Protein AF-A0ABD3WFY5-F1 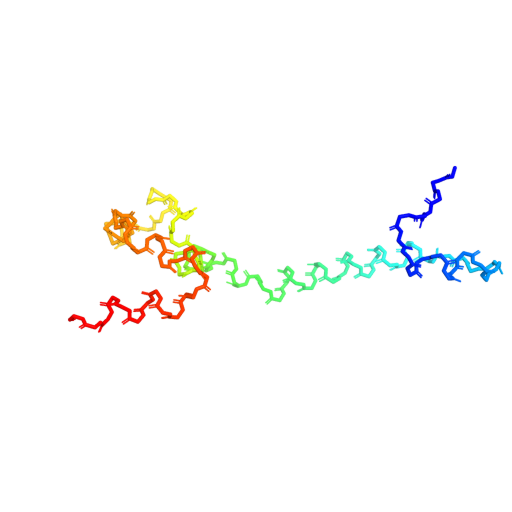(afdb_monomer_lite)

pLDDT: mean 78.27, std 13.47, range [44.12, 97.56]

Organism: Sinanodonta woodiana (NCBI:txid1069815)

Secondary structure (DSSP, 8-state):
----TT-HHHHHHHHSTT----HHHHHHHHHHHHHHHHHHTTTGGGGHHHHHHHH-GGGS-GGGS-HHHHHHHHHHHH-HHHHHHHHTT-HHHHHHHHTT-

Sequence (101 aa):
EHKPDHFPKCKDVTRVGNISFQFDRYKELVASLMQEFNIRFKDFRSHDIAFRLFGSPYLVNADDVPAHFQMELVDLQSGSFMKQTFLEGDVIRFYSVEFSH

Radius of gyration: 22.55 Å; chains: 1; bounding box: 37×31×64 Å

Structure (mmCIF, N/CA/C/O backbone):
data_AF-A0ABD3WFY5-F1
#
_entry.id   AF-A0ABD3WFY5-F1
#
loop_
_atom_site.group_PDB
_atom_site.id
_atom_site.type_symbol
_atom_site.label_atom_id
_atom_site.label_alt_id
_atom_site.label_comp_id
_atom_site.label_asym_id
_atom_site.label_entity_id
_atom_site.label_seq_id
_atom_site.pdbx_PDB_ins_code
_atom_site.Cartn_x
_atom_site.Cartn_y
_atom_site.Cartn_z
_atom_site.occupancy
_atom_site.B_iso_or_equiv
_atom_site.auth_seq_id
_atom_site.auth_comp_id
_atom_site.auth_asym_id
_atom_site.auth_atom_id
_atom_site.pdbx_PDB_model_num
ATOM 1 N N . GLU A 1 1 ? 1.384 11.831 -37.184 1.00 45.00 1 GLU A N 1
ATOM 2 C CA . GLU A 1 1 ? 2.500 11.610 -36.240 1.00 45.00 1 GLU A CA 1
ATOM 3 C C . GLU A 1 1 ? 2.322 12.530 -35.039 1.00 45.00 1 GLU A C 1
ATOM 5 O O . GLU A 1 1 ? 2.159 13.727 -35.238 1.00 45.00 1 GLU A O 1
ATOM 10 N N . HIS A 1 2 ? 2.261 11.994 -33.817 1.00 53.44 2 HIS A N 1
ATOM 11 C CA . HIS A 1 2 ? 2.218 12.812 -32.599 1.00 53.44 2 HIS A CA 1
ATOM 12 C C . HIS A 1 2 ? 3.650 13.204 -32.229 1.00 53.44 2 HIS A C 1
ATOM 14 O O . HIS A 1 2 ? 4.471 12.344 -31.909 1.00 53.44 2 HIS A O 1
ATOM 20 N N . LYS A 1 3 ? 3.964 14.497 -32.319 1.00 54.50 3 LYS A N 1
ATOM 21 C CA . LYS A 1 3 ? 5.266 15.032 -31.914 1.00 54.50 3 LYS A CA 1
ATOM 22 C C . LYS A 1 3 ? 5.361 14.947 -30.379 1.00 54.50 3 LYS A C 1
ATOM 24 O O . LYS A 1 3 ? 4.424 15.359 -29.710 1.00 54.50 3 LYS A O 1
ATOM 29 N N . PRO A 1 4 ? 6.445 14.418 -29.791 1.00 59.09 4 PRO A N 1
ATOM 30 C CA . PRO A 1 4 ? 6.610 14.327 -28.337 1.00 59.09 4 PRO A CA 1
ATOM 31 C C . PRO A 1 4 ? 7.135 15.652 -27.747 1.00 59.09 4 PRO A C 1
ATOM 33 O O . PRO A 1 4 ? 8.078 15.681 -26.957 1.00 59.09 4 PRO A O 1
ATOM 36 N N . ASP A 1 5 ? 6.560 16.781 -28.155 1.00 60.47 5 ASP A N 1
ATOM 37 C CA . ASP A 1 5 ? 6.969 18.136 -27.764 1.00 60.47 5 ASP A CA 1
ATOM 38 C C . ASP A 1 5 ? 6.634 18.497 -26.305 1.00 60.47 5 ASP A C 1
ATOM 40 O O . ASP A 1 5 ? 7.196 19.457 -25.762 1.00 60.47 5 ASP A O 1
ATOM 44 N N . HIS A 1 6 ? 5.821 17.674 -25.644 1.00 67.25 6 HIS A N 1
ATOM 45 C CA . HIS A 1 6 ? 5.493 17.776 -24.221 1.00 67.25 6 HIS A CA 1
ATOM 46 C C . HIS A 1 6 ? 6.588 17.263 -23.270 1.00 67.25 6 HIS A C 1
ATOM 48 O O . HIS A 1 6 ? 6.568 17.614 -22.094 1.00 67.25 6 HIS A O 1
ATOM 54 N N . PHE A 1 7 ? 7.565 16.480 -23.747 1.00 66.31 7 PHE A N 1
ATOM 55 C CA . PHE A 1 7 ? 8.620 15.910 -22.900 1.00 66.31 7 PHE A CA 1
ATOM 56 C C . PHE A 1 7 ? 9.980 16.553 -23.221 1.00 66.31 7 PHE A C 1
ATOM 58 O O . PHE A 1 7 ? 10.600 16.199 -24.226 1.00 66.31 7 PHE A O 1
ATOM 65 N N . PRO A 1 8 ? 10.494 17.486 -22.389 1.00 69.69 8 PRO A N 1
ATOM 66 C CA . PRO A 1 8 ? 11.707 18.255 -22.691 1.00 69.69 8 PRO A CA 1
ATOM 67 C C . PRO A 1 8 ? 12.930 17.383 -22.998 1.00 69.69 8 PRO A C 1
ATOM 69 O O . PRO A 1 8 ? 13.656 17.665 -23.943 1.00 69.69 8 PRO A O 1
ATOM 72 N N . LYS A 1 9 ? 13.100 16.276 -22.263 1.00 65.25 9 LYS A N 1
ATOM 73 C CA . LYS A 1 9 ? 14.176 15.289 -22.465 1.00 65.25 9 LYS A CA 1
ATOM 74 C C . LYS A 1 9 ? 14.049 14.501 -23.778 1.00 65.25 9 LYS A C 1
ATOM 76 O O . LYS A 1 9 ? 15.044 13.991 -24.277 1.00 65.25 9 LYS A O 1
ATOM 81 N N . CYS A 1 10 ? 12.850 14.402 -24.356 1.00 61.12 10 CYS A N 1
ATOM 82 C CA . CYS A 1 10 ? 12.623 13.714 -25.630 1.00 61.12 10 CYS A CA 1
ATOM 83 C C . CYS A 1 10 ? 12.966 14.591 -26.844 1.00 61.12 10 CYS A C 1
ATOM 85 O O . CYS A 1 10 ? 13.248 14.048 -27.913 1.00 61.12 10 CYS A O 1
ATOM 87 N N . LYS A 1 11 ? 13.002 15.924 -26.681 1.00 63.97 11 LYS A N 1
ATOM 88 C CA . LYS A 1 11 ? 13.371 16.877 -27.747 1.00 63.97 11 LYS A CA 1
ATOM 89 C C . LYS A 1 11 ? 14.820 16.707 -28.203 1.00 63.97 11 LYS A C 1
ATOM 91 O O . LYS A 1 11 ? 15.109 16.863 -29.387 1.00 63.97 11 LYS A O 1
ATOM 96 N N . ASP A 1 12 ? 15.711 16.349 -27.281 1.00 64.88 12 ASP A N 1
ATOM 97 C CA . ASP A 1 12 ? 17.126 16.100 -27.581 1.00 64.88 12 ASP A CA 1
ATOM 98 C C . ASP A 1 12 ? 17.303 14.852 -28.457 1.00 64.88 12 ASP A C 1
ATOM 100 O O . ASP A 1 12 ? 18.157 14.818 -29.339 1.00 64.88 12 ASP A O 1
ATOM 104 N N . VAL A 1 13 ? 16.427 13.860 -28.287 1.00 60.97 13 VAL A N 1
ATOM 105 C CA . VAL A 1 13 ? 16.461 12.596 -29.033 1.00 60.97 13 VAL A CA 1
ATOM 106 C C . VAL A 1 13 ? 15.889 12.757 -30.447 1.00 60.97 13 VAL A C 1
ATOM 108 O O . VAL A 1 13 ? 16.353 12.104 -31.373 1.00 60.97 13 VAL A O 1
ATOM 111 N N . THR A 1 14 ? 14.931 13.670 -30.654 1.00 57.50 14 THR A N 1
ATOM 112 C CA . THR A 1 14 ? 14.370 13.958 -31.992 1.00 57.50 14 THR A CA 1
ATOM 113 C C . THR A 1 14 ? 15.310 14.787 -32.877 1.00 57.50 14 THR A C 1
ATOM 115 O O . THR A 1 14 ? 15.148 14.800 -34.095 1.00 57.50 14 THR A O 1
ATOM 118 N N . ARG A 1 15 ? 16.280 15.501 -32.283 1.00 60.28 15 ARG A N 1
ATOM 119 C CA . ARG A 1 15 ? 17.280 16.319 -32.998 1.00 60.28 15 ARG A CA 1
ATOM 120 C C . ARG A 1 15 ? 18.398 15.491 -33.628 1.00 60.28 15 ARG A C 1
ATOM 122 O O . ARG A 1 15 ? 18.972 15.912 -34.630 1.00 60.28 15 ARG A O 1
ATOM 129 N N . VAL A 1 16 ? 18.686 14.321 -33.066 1.00 59.47 16 VAL A N 1
ATOM 130 C CA . VAL A 1 16 ? 19.622 13.353 -33.637 1.00 59.47 16 VAL A CA 1
ATOM 131 C C . VAL A 1 16 ? 18.833 12.536 -34.655 1.00 59.47 16 VAL A C 1
ATOM 133 O O . VAL A 1 16 ? 18.244 11.506 -34.335 1.00 59.47 16 VAL A O 1
ATOM 136 N N . GLY A 1 17 ? 18.717 13.074 -35.871 1.00 54.25 17 GLY A N 1
ATOM 137 C CA . GLY A 1 17 ? 18.010 12.414 -36.963 1.00 54.25 17 GLY A CA 1
ATOM 138 C C . GLY A 1 17 ? 18.453 10.955 -37.072 1.00 54.25 17 GLY A C 1
ATOM 139 O O . GLY A 1 17 ? 19.646 10.680 -37.168 1.00 54.25 17 GLY A O 1
ATOM 140 N N . ASN A 1 18 ? 17.475 10.047 -37.066 1.00 56.44 18 ASN A N 1
ATOM 141 C CA . ASN A 1 18 ? 17.628 8.597 -37.224 1.00 56.44 18 ASN A CA 1
ATOM 142 C C . ASN A 1 18 ? 17.890 7.745 -35.961 1.00 56.44 18 ASN A C 1
ATOM 144 O O . ASN A 1 18 ? 18.475 6.666 -36.054 1.00 56.44 18 ASN A O 1
ATOM 148 N N . ILE A 1 19 ? 17.393 8.146 -34.785 1.00 59.78 19 ILE A N 1
ATOM 149 C CA . ILE A 1 19 ? 17.203 7.187 -33.682 1.00 59.78 19 ILE A CA 1
ATOM 150 C C . ILE A 1 19 ? 15.840 6.506 -33.858 1.00 59.78 19 ILE A C 1
ATOM 152 O O . ILE A 1 19 ? 14.797 7.073 -33.533 1.00 59.78 19 ILE A O 1
ATOM 156 N N . SER A 1 20 ? 15.845 5.271 -34.367 1.00 65.25 20 SER A N 1
ATOM 157 C CA . SER A 1 20 ? 14.685 4.380 -34.278 1.00 65.25 20 SER A CA 1
ATOM 158 C C . SER A 1 20 ? 14.417 4.091 -32.803 1.00 65.25 20 SER A C 1
ATOM 160 O O . SER A 1 20 ? 15.097 3.266 -32.188 1.00 65.25 20 SER A O 1
ATOM 162 N N . PHE A 1 21 ? 13.448 4.788 -32.211 1.00 66.06 21 PHE A N 1
ATOM 163 C CA . PHE A 1 21 ? 13.002 4.494 -30.856 1.00 66.06 21 PHE A CA 1
ATOM 164 C C . PHE A 1 21 ? 12.496 3.052 -30.798 1.00 66.06 21 PHE A C 1
ATOM 166 O O . PHE A 1 21 ? 11.509 2.704 -31.443 1.00 66.06 21 PHE A O 1
ATOM 173 N N . GLN A 1 22 ? 13.157 2.213 -30.000 1.00 76.00 22 GLN A N 1
ATOM 174 C CA . GLN A 1 22 ? 12.740 0.829 -29.772 1.00 76.00 22 GLN A CA 1
ATOM 175 C C . GLN A 1 22 ? 11.567 0.788 -28.779 1.00 76.00 22 GLN A C 1
ATOM 177 O O . GLN A 1 22 ? 11.668 0.190 -27.710 1.00 76.00 22 GLN A O 1
ATOM 182 N N . PHE A 1 23 ? 10.468 1.480 -29.097 1.00 79.12 23 PHE A N 1
ATOM 183 C CA . PHE A 1 23 ? 9.276 1.544 -28.248 1.00 79.12 23 PHE A CA 1
ATOM 184 C C . PHE A 1 23 ? 8.755 0.150 -27.901 1.00 79.12 23 PHE A C 1
ATOM 186 O O . PHE A 1 23 ? 8.411 -0.085 -26.746 1.00 79.12 23 PHE A O 1
ATOM 193 N N . ASP A 1 24 ? 8.784 -0.781 -28.857 1.00 83.44 24 ASP A N 1
ATOM 194 C CA . ASP A 1 24 ? 8.373 -2.169 -28.632 1.00 83.44 24 ASP A CA 1
ATOM 195 C C . ASP A 1 24 ? 9.247 -2.859 -27.579 1.00 83.44 24 ASP A C 1
ATOM 197 O O . ASP A 1 24 ? 8.725 -3.425 -26.623 1.00 83.44 24 ASP A O 1
ATOM 201 N N . ARG A 1 25 ? 10.574 -2.691 -27.648 1.00 86.06 25 ARG A N 1
ATOM 202 C CA . ARG A 1 25 ? 11.495 -3.213 -26.625 1.00 86.06 25 ARG A CA 1
ATOM 203 C C . ARG A 1 25 ? 11.229 -2.606 -25.249 1.00 86.06 25 ARG A C 1
ATOM 205 O O . ARG A 1 25 ? 11.268 -3.312 -24.247 1.00 86.06 25 ARG A O 1
ATOM 212 N N . TYR A 1 26 ? 11.000 -1.296 -25.163 1.00 87.19 26 TYR A N 1
ATOM 213 C CA . TYR A 1 26 ? 10.706 -0.662 -23.875 1.00 87.19 26 TYR A CA 1
ATOM 214 C C . TYR A 1 26 ? 9.360 -1.113 -23.314 1.00 87.19 26 TYR A C 1
ATOM 216 O O . TYR A 1 26 ? 9.249 -1.343 -22.113 1.00 87.19 26 TYR A O 1
ATOM 224 N N . LYS A 1 27 ? 8.357 -1.294 -24.174 1.00 90.06 27 LYS A N 1
ATOM 225 C CA . LYS A 1 27 ? 7.060 -1.854 -23.800 1.00 90.06 27 LYS A CA 1
ATOM 226 C C . LYS A 1 27 ? 7.213 -3.272 -23.246 1.00 90.06 27 LYS A C 1
ATOM 228 O O . LYS A 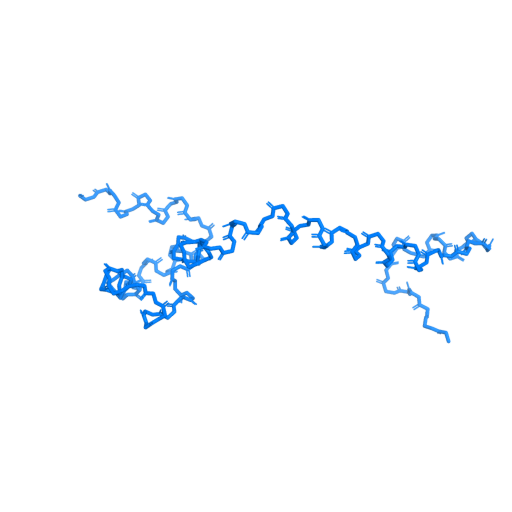1 27 ? 6.652 -3.563 -22.194 1.00 90.06 27 LYS A O 1
ATOM 233 N N . GLU A 1 28 ? 7.998 -4.121 -23.905 1.00 94.50 28 GLU A N 1
ATOM 234 C CA . GLU A 1 28 ? 8.316 -5.472 -23.428 1.00 94.50 28 GLU A CA 1
ATOM 235 C C . GLU A 1 28 ? 9.054 -5.449 -22.085 1.00 94.50 28 GLU A C 1
ATOM 237 O O . GLU A 1 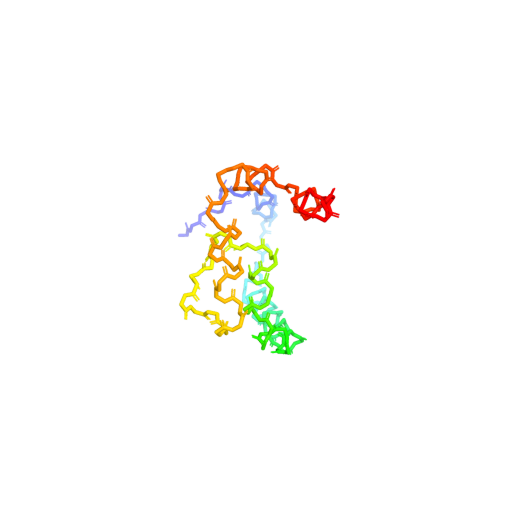28 ? 8.682 -6.179 -21.169 1.00 94.50 28 GLU A O 1
ATOM 242 N N . LEU A 1 29 ? 10.044 -4.564 -21.925 1.00 95.75 29 LEU A N 1
ATOM 243 C CA . LEU A 1 29 ? 10.768 -4.395 -20.662 1.00 95.75 29 LEU A CA 1
ATOM 244 C C . LEU A 1 29 ? 9.844 -3.956 -19.520 1.00 95.75 29 LEU A C 1
ATOM 246 O O . LEU A 1 29 ? 9.936 -4.501 -18.424 1.00 95.75 29 LEU A O 1
ATOM 250 N N . VAL A 1 30 ? 8.941 -3.002 -19.764 1.00 96.25 30 VAL A N 1
ATOM 251 C CA . VAL A 1 30 ? 7.957 -2.560 -18.763 1.00 96.25 30 VAL A CA 1
ATOM 252 C C . VAL A 1 30 ? 6.998 -3.697 -18.413 1.00 96.25 30 VAL A C 1
ATOM 254 O O . VAL A 1 30 ? 6.741 -3.925 -17.234 1.00 96.25 30 VAL A O 1
ATOM 257 N N . ALA A 1 31 ? 6.509 -4.445 -19.404 1.00 96.69 31 ALA A N 1
ATOM 258 C CA . ALA A 1 31 ? 5.623 -5.581 -19.169 1.00 96.69 31 ALA A CA 1
ATOM 259 C C . ALA A 1 31 ? 6.310 -6.685 -18.345 1.00 96.69 31 ALA A C 1
ATOM 261 O O . ALA A 1 31 ? 5.731 -7.180 -17.378 1.00 96.69 31 ALA A O 1
ATOM 262 N N . SER A 1 32 ? 7.559 -7.020 -18.680 1.00 97.50 32 SER A N 1
ATOM 263 C CA . SER A 1 32 ? 8.373 -7.975 -17.923 1.00 97.50 32 SER A CA 1
ATOM 264 C C . SER A 1 32 ? 8.616 -7.489 -16.494 1.00 97.50 32 SER A C 1
ATOM 266 O O . SER A 1 32 ? 8.400 -8.245 -15.550 1.00 97.50 32 SER A O 1
ATOM 268 N N . LEU A 1 33 ? 8.956 -6.211 -16.307 1.00 97.56 33 LEU A N 1
ATOM 269 C CA . LEU A 1 33 ? 9.118 -5.628 -14.977 1.00 97.56 33 LEU A CA 1
ATOM 270 C C . LEU A 1 33 ? 7.826 -5.743 -14.156 1.00 97.56 33 LEU A C 1
ATOM 272 O O . LEU A 1 33 ? 7.862 -6.206 -13.020 1.00 97.56 33 LEU A O 1
ATOM 276 N N . MET A 1 34 ? 6.674 -5.384 -14.729 1.00 96.50 34 MET A N 1
ATOM 277 C CA . MET A 1 34 ? 5.376 -5.522 -14.060 1.00 96.50 34 MET A CA 1
ATOM 278 C C . MET A 1 34 ? 5.082 -6.977 -13.666 1.00 96.50 34 MET A C 1
ATOM 280 O O . MET A 1 34 ? 4.566 -7.228 -12.576 1.00 96.50 34 MET A O 1
ATOM 284 N N . GLN A 1 35 ? 5.421 -7.943 -14.524 1.00 97.38 35 GLN A N 1
ATOM 285 C CA . GLN A 1 35 ? 5.278 -9.364 -14.214 1.00 97.38 35 GLN A CA 1
ATOM 286 C C . GLN A 1 35 ? 6.170 -9.781 -13.039 1.00 97.38 35 GLN A C 1
ATOM 288 O O . GLN A 1 35 ? 5.681 -10.433 -12.116 1.00 97.38 35 GLN A O 1
ATOM 293 N N . GLU A 1 36 ? 7.438 -9.370 -13.028 1.00 97.38 36 GLU A N 1
ATOM 294 C CA . GLU A 1 36 ? 8.366 -9.663 -11.931 1.00 97.38 36 GLU A CA 1
ATOM 295 C C . GLU A 1 36 ? 7.882 -9.076 -10.601 1.00 97.38 36 GLU A C 1
ATOM 297 O O . GLU A 1 36 ? 7.903 -9.767 -9.584 1.00 97.38 36 GLU A O 1
ATOM 302 N N . PHE A 1 37 ? 7.351 -7.848 -10.596 1.00 94.62 37 PHE A N 1
ATOM 303 C CA . PHE A 1 37 ? 6.699 -7.283 -9.408 1.00 94.62 37 PHE A CA 1
ATOM 304 C C . PHE A 1 37 ? 5.514 -8.149 -8.956 1.00 94.62 37 PHE A C 1
ATOM 306 O O . PHE A 1 37 ? 5.399 -8.497 -7.781 1.00 94.62 37 PHE A O 1
ATOM 313 N N . ASN A 1 38 ? 4.652 -8.563 -9.884 1.00 92.38 38 ASN A N 1
ATOM 314 C CA . ASN A 1 38 ? 3.501 -9.399 -9.553 1.00 92.38 38 ASN A CA 1
ATOM 315 C C . ASN A 1 38 ? 3.888 -10.769 -8.982 1.00 92.38 38 ASN A C 1
ATOM 317 O O . ASN A 1 38 ? 3.144 -11.296 -8.148 1.00 92.38 38 ASN A O 1
ATOM 321 N N . ILE A 1 39 ? 5.008 -11.347 -9.422 1.00 93.94 39 ILE A N 1
ATOM 322 C CA . ILE A 1 39 ? 5.535 -12.619 -8.917 1.00 93.94 39 ILE A CA 1
ATOM 323 C C . ILE A 1 39 ? 6.198 -12.411 -7.555 1.00 93.94 39 ILE A C 1
ATOM 325 O O . ILE A 1 39 ? 5.825 -13.078 -6.591 1.00 93.94 39 ILE A O 1
ATOM 329 N N . ARG A 1 40 ? 7.140 -11.467 -7.466 1.00 94.81 40 ARG A N 1
ATOM 330 C CA . ARG A 1 40 ? 7.957 -11.227 -6.272 1.00 94.81 40 ARG A CA 1
ATOM 331 C C . ARG A 1 40 ? 7.143 -10.767 -5.068 1.00 94.81 40 ARG A C 1
ATOM 333 O O . ARG A 1 40 ? 7.499 -11.119 -3.956 1.00 94.81 40 ARG A O 1
ATOM 340 N N . PHE A 1 41 ? 6.069 -10.012 -5.296 1.00 89.25 41 PHE A N 1
ATOM 341 C CA . PHE A 1 41 ? 5.185 -9.492 -4.248 1.00 89.25 41 PHE A CA 1
ATOM 342 C C . PHE A 1 41 ? 3.838 -10.231 -4.207 1.00 89.25 41 PHE A C 1
ATOM 344 O O . PHE A 1 41 ? 2.808 -9.670 -3.828 1.00 89.25 41 PHE A O 1
ATOM 351 N N . LYS A 1 42 ? 3.792 -11.488 -4.664 1.00 90.38 42 LYS A N 1
ATOM 352 C CA . LYS A 1 42 ? 2.550 -12.274 -4.666 1.00 90.38 42 LYS A CA 1
ATOM 353 C C . LYS A 1 42 ? 2.029 -12.558 -3.259 1.00 90.38 42 LYS A C 1
ATOM 355 O O . LYS A 1 42 ? 0.824 -12.512 -3.042 1.00 90.38 42 LYS A O 1
ATOM 360 N N . ASP A 1 43 ? 2.931 -12.839 -2.337 1.00 89.88 43 ASP A N 1
ATOM 361 C CA . ASP A 1 43 ? 2.698 -13.006 -0.902 1.00 89.88 43 ASP A CA 1
ATOM 362 C C . ASP A 1 43 ? 2.268 -11.701 -0.214 1.00 89.88 43 ASP A C 1
ATOM 364 O O . ASP A 1 43 ? 1.428 -11.720 0.680 1.00 89.88 43 ASP A O 1
ATOM 368 N N . PHE A 1 44 ? 2.743 -10.542 -0.673 1.00 84.69 44 PHE A N 1
ATOM 369 C CA . PHE A 1 44 ? 2.276 -9.251 -0.150 1.00 84.69 44 PHE A CA 1
ATOM 370 C C . PHE A 1 44 ? 0.776 -9.040 -0.391 1.00 84.69 44 PHE A C 1
ATOM 372 O O . PHE A 1 44 ? 0.105 -8.439 0.443 1.00 84.69 44 PHE A O 1
ATOM 379 N N . ARG A 1 45 ? 0.215 -9.590 -1.478 1.00 82.06 45 ARG A N 1
ATOM 380 C CA . ARG A 1 45 ? -1.223 -9.464 -1.773 1.00 82.06 45 ARG A CA 1
ATOM 381 C C . ARG A 1 45 ? -2.117 -10.153 -0.748 1.00 82.06 45 ARG A C 1
ATOM 383 O O . ARG A 1 45 ? -3.224 -9.679 -0.526 1.00 82.06 45 ARG A O 1
ATOM 390 N N . SER A 1 46 ? -1.662 -11.225 -0.092 1.00 84.00 46 SER A N 1
ATOM 391 C CA . SER A 1 46 ? -2.449 -11.828 0.995 1.00 84.00 46 SER A CA 1
ATOM 392 C C . SER A 1 46 ? -2.503 -10.944 2.243 1.00 84.00 46 SER A C 1
ATOM 394 O O . SER A 1 46 ? -3.342 -11.166 3.107 1.00 84.00 46 SER A O 1
ATOM 396 N N . HIS A 1 47 ? -1.628 -9.940 2.326 1.00 85.75 47 HIS A N 1
ATOM 397 C CA . HIS A 1 47 ? -1.530 -8.993 3.431 1.00 85.75 47 HIS A CA 1
ATOM 398 C C . HIS A 1 47 ? -2.027 -7.592 3.042 1.00 85.75 47 HIS A C 1
ATOM 400 O O . HIS A 1 47 ? -1.871 -6.662 3.827 1.00 85.75 47 HIS A O 1
ATOM 406 N N . ASP A 1 48 ? -2.638 -7.423 1.862 1.00 84.00 48 ASP A N 1
ATOM 407 C CA . ASP A 1 48 ? -3.108 -6.123 1.357 1.00 84.00 48 ASP A CA 1
ATOM 408 C C . ASP A 1 48 ? -4.007 -5.399 2.367 1.00 84.00 48 ASP A C 1
ATOM 410 O O . ASP A 1 48 ? -3.801 -4.226 2.663 1.00 84.00 48 ASP A O 1
ATOM 414 N N . ILE A 1 49 ? -4.943 -6.130 2.978 1.00 83.38 49 ILE A N 1
ATOM 415 C CA . ILE A 1 49 ? -5.846 -5.594 4.003 1.00 83.38 49 ILE A CA 1
ATOM 416 C C . ILE A 1 49 ? -5.060 -5.068 5.209 1.00 83.38 49 ILE A C 1
ATOM 418 O O . ILE A 1 49 ? -5.339 -3.969 5.678 1.00 83.38 49 ILE A O 1
ATOM 422 N N . 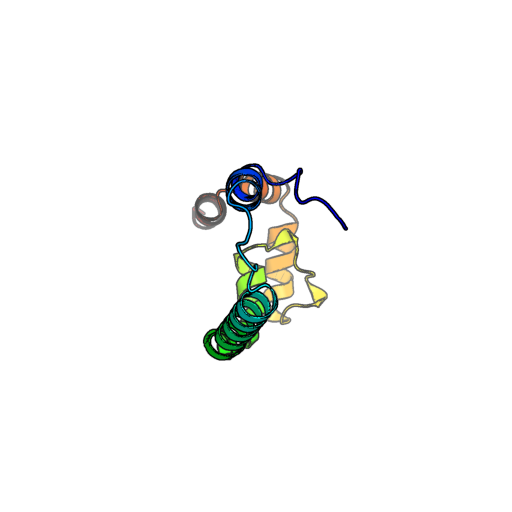ALA A 1 50 ? -4.042 -5.799 5.671 1.00 84.00 50 ALA A N 1
ATOM 423 C CA . ALA A 1 50 ? -3.188 -5.347 6.766 1.00 84.00 50 ALA A CA 1
ATOM 424 C C . ALA A 1 50 ? -2.395 -4.094 6.363 1.00 84.00 50 ALA A C 1
ATOM 426 O O . ALA A 1 50 ? -2.387 -3.106 7.091 1.00 84.00 50 ALA A O 1
ATOM 427 N N . PHE A 1 51 ? -1.792 -4.074 5.170 1.00 85.06 51 PHE A N 1
ATOM 428 C CA . PHE A 1 51 ? -1.071 -2.895 4.685 1.00 85.06 51 PHE A CA 1
ATOM 429 C C . PHE A 1 51 ? -1.968 -1.670 4.545 1.00 85.06 51 PHE A C 1
ATOM 431 O O . PHE A 1 51 ? -1.529 -0.565 4.843 1.00 85.06 51 PHE A O 1
ATOM 438 N N . ARG A 1 52 ? -3.220 -1.843 4.123 1.00 84.69 52 ARG A N 1
ATOM 439 C CA . ARG A 1 52 ? -4.181 -0.743 4.017 1.00 84.69 52 ARG A CA 1
ATOM 440 C C . ARG A 1 52 ? -4.660 -0.269 5.386 1.00 84.69 52 ARG A C 1
ATOM 442 O O . ARG A 1 52 ? -4.759 0.937 5.581 1.00 84.69 52 ARG A O 1
ATOM 449 N N . LEU A 1 53 ? -4.880 -1.183 6.332 1.00 85.44 53 LEU A N 1
ATOM 450 C CA . LEU A 1 53 ? -5.194 -0.853 7.725 1.00 85.44 53 LEU A CA 1
ATOM 451 C C . LEU A 1 53 ? -4.097 0.007 8.367 1.00 85.44 53 LEU A C 1
ATOM 453 O O . LEU A 1 53 ? -4.408 1.003 9.010 1.00 85.44 53 LEU A O 1
ATOM 457 N N . PHE A 1 54 ? -2.822 -0.326 8.143 1.00 79.62 54 PHE A N 1
ATOM 458 C CA . PHE A 1 54 ? -1.699 0.433 8.708 1.00 79.62 54 PHE A CA 1
ATOM 459 C C . PHE A 1 54 ? -1.296 1.666 7.885 1.00 79.62 54 PHE A C 1
ATOM 461 O O . PHE A 1 54 ? -0.887 2.695 8.411 1.00 79.62 54 PHE A O 1
ATOM 468 N N . GLY A 1 55 ? -1.350 1.570 6.563 1.00 81.62 55 GLY A N 1
ATOM 469 C CA . GLY A 1 55 ? -0.864 2.624 5.677 1.00 81.62 55 GLY A CA 1
ATOM 470 C C . GLY A 1 55 ? -1.907 3.693 5.388 1.00 81.62 55 GLY A C 1
ATOM 471 O O . GLY A 1 55 ? -1.560 4.819 5.042 1.00 81.62 55 GLY A O 1
ATOM 472 N N . SER A 1 56 ? -3.192 3.349 5.451 1.00 84.19 56 SER A N 1
ATOM 473 C CA . SER A 1 56 ? -4.292 4.245 5.089 1.00 84.19 56 SER A CA 1
ATOM 474 C C . SER A 1 56 ? -5.597 3.863 5.792 1.00 84.19 56 SER A C 1
ATOM 476 O O . SER A 1 56 ? -6.599 3.632 5.109 1.00 84.19 56 SER A O 1
ATOM 478 N N . PRO A 1 57 ? -5.626 3.836 7.139 1.00 84.56 57 PRO A N 1
ATOM 479 C CA . PRO A 1 57 ? -6.787 3.376 7.898 1.00 84.56 57 PRO A CA 1
ATOM 480 C C . PRO A 1 57 ? -8.077 4.092 7.485 1.00 84.56 57 PRO A C 1
ATOM 482 O O . PRO A 1 57 ? -9.102 3.448 7.331 1.00 84.56 57 PRO A O 1
ATOM 485 N N . TYR A 1 58 ? -8.034 5.394 7.184 1.00 83.81 58 TYR A N 1
ATOM 486 C CA . TYR A 1 58 ? -9.205 6.195 6.783 1.00 83.81 58 TYR A CA 1
ATOM 487 C C . TYR A 1 58 ? -9.769 5.905 5.382 1.00 83.81 58 TYR A C 1
ATOM 489 O O . TYR A 1 58 ? -10.836 6.414 5.044 1.00 83.81 58 TYR A O 1
ATOM 497 N N . LEU A 1 59 ? -9.054 5.146 4.547 1.00 85.25 59 LEU A N 1
ATOM 498 C CA . LEU A 1 59 ? -9.493 4.756 3.199 1.00 85.25 59 LEU A CA 1
ATOM 499 C C . LEU A 1 59 ? -10.004 3.307 3.151 1.00 85.25 59 LEU A C 1
ATOM 501 O O . LEU A 1 59 ? -10.300 2.783 2.074 1.00 85.25 59 LEU A O 1
ATOM 505 N N . VAL A 1 60 ? -10.068 2.640 4.303 1.00 88.69 60 VAL A N 1
ATOM 506 C CA . VAL A 1 60 ? -10.543 1.264 4.440 1.00 88.69 60 VAL A CA 1
ATOM 507 C C . VAL A 1 60 ? -11.974 1.283 4.960 1.00 88.69 60 VAL A C 1
ATOM 509 O O . VAL A 1 60 ? -12.264 1.943 5.953 1.00 88.69 60 VAL A O 1
ATOM 512 N N . ASN A 1 61 ? -12.875 0.560 4.297 1.00 89.56 61 ASN A N 1
ATOM 513 C CA . ASN A 1 61 ? -14.211 0.342 4.835 1.00 89.56 61 ASN A CA 1
ATOM 514 C C . ASN A 1 61 ? -14.133 -0.686 5.973 1.00 89.56 61 ASN A C 1
ATOM 516 O O . ASN A 1 61 ? -13.539 -1.749 5.795 1.00 89.56 61 ASN A O 1
ATOM 520 N N . ALA A 1 62 ? -14.744 -0.384 7.118 1.00 88.75 62 ALA A N 1
ATOM 521 C CA . ALA A 1 62 ? -14.785 -1.298 8.253 1.00 88.75 62 ALA A CA 1
ATOM 522 C C . ALA A 1 62 ? -15.494 -2.620 7.926 1.00 88.75 62 ALA A C 1
ATOM 524 O O . ALA A 1 62 ? -15.105 -3.658 8.446 1.00 88.75 62 ALA A O 1
ATOM 525 N N . ASP A 1 63 ? -16.449 -2.632 6.999 1.00 89.88 63 ASP A N 1
ATOM 526 C CA . ASP A 1 63 ? -17.116 -3.880 6.607 1.00 89.88 63 ASP A CA 1
ATOM 527 C C . ASP A 1 63 ? -16.190 -4.836 5.831 1.00 89.88 63 ASP A C 1
ATOM 529 O O . ASP A 1 63 ? -16.410 -6.048 5.825 1.00 89.88 63 ASP A O 1
ATOM 533 N N . ASP A 1 64 ? -15.129 -4.309 5.209 1.00 89.00 64 ASP A N 1
ATOM 534 C CA . ASP A 1 64 ? -14.208 -5.076 4.361 1.00 89.00 64 ASP A CA 1
ATOM 535 C C . ASP A 1 64 ? -13.058 -5.727 5.157 1.00 89.00 64 ASP A C 1
ATOM 537 O O . ASP A 1 64 ? -12.236 -6.449 4.583 1.00 89.00 64 ASP A O 1
ATOM 541 N N . VAL A 1 65 ? -12.964 -5.475 6.470 1.00 88.56 65 VAL A N 1
ATOM 542 C CA . VAL A 1 65 ? -11.889 -6.005 7.325 1.00 88.56 65 VAL A CA 1
ATOM 543 C C . VAL A 1 65 ? -12.374 -7.169 8.195 1.00 88.56 65 VAL A C 1
ATOM 545 O O . VAL A 1 65 ? -13.571 -7.287 8.469 1.00 88.56 65 VAL A O 1
ATOM 548 N N . PRO A 1 66 ? -11.467 -8.054 8.658 1.00 89.56 66 PRO A N 1
ATOM 549 C CA . PRO A 1 66 ? -11.824 -9.124 9.584 1.00 89.56 66 PRO A CA 1
ATOM 550 C C . PRO A 1 66 ? -12.571 -8.597 10.813 1.00 89.56 66 PRO A C 1
ATOM 552 O O . PRO A 1 66 ? -12.174 -7.584 11.381 1.00 89.56 66 PRO A O 1
ATOM 555 N N . ALA A 1 67 ? -13.595 -9.326 11.269 1.00 90.31 67 ALA A N 1
ATOM 556 C CA . ALA A 1 67 ? -14.490 -8.913 12.362 1.00 90.31 67 ALA A CA 1
ATOM 557 C C . ALA A 1 67 ? -13.764 -8.397 13.620 1.00 90.31 67 ALA A C 1
ATOM 559 O O . ALA A 1 67 ? -14.216 -7.453 14.259 1.00 90.31 67 ALA A O 1
ATOM 560 N N . HIS A 1 68 ? -12.613 -8.986 13.955 1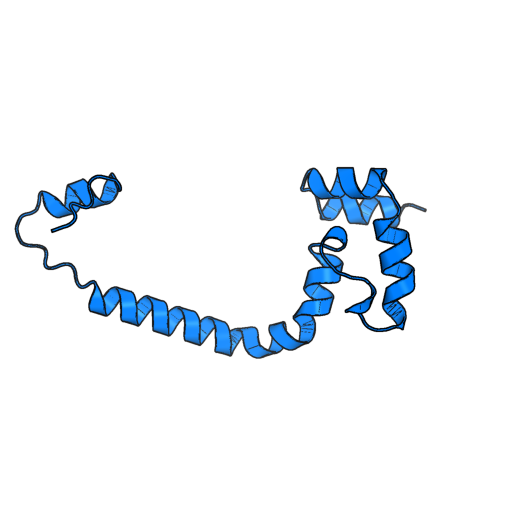.00 89.06 68 HIS A N 1
ATOM 561 C CA . HIS A 1 68 ? -11.824 -8.600 15.126 1.00 89.06 68 HIS A CA 1
ATOM 562 C C . HIS A 1 68 ? -11.133 -7.232 15.002 1.00 89.06 68 HIS A C 1
ATOM 564 O O . HIS A 1 68 ? -10.754 -6.679 16.025 1.00 89.06 68 HIS A O 1
ATOM 570 N N . PHE A 1 69 ? -11.002 -6.677 13.794 1.00 88.19 69 PHE A N 1
ATOM 571 C CA . PHE A 1 69 ? -10.461 -5.335 13.553 1.00 88.19 69 PHE A CA 1
ATOM 572 C C . PHE A 1 69 ? -11.543 -4.278 13.304 1.00 88.19 69 PHE A C 1
ATOM 574 O O . PHE A 1 69 ? -11.234 -3.091 13.297 1.00 88.19 69 PHE A O 1
ATOM 581 N N . GLN A 1 70 ? -12.803 -4.671 13.085 1.00 92.75 70 GLN A N 1
ATOM 582 C CA . GLN A 1 70 ? -13.854 -3.733 12.666 1.00 92.75 70 GLN A CA 1
ATOM 583 C C . GLN A 1 70 ? -14.101 -2.638 13.707 1.00 92.75 70 GLN A C 1
ATOM 585 O O . GLN A 1 70 ? -14.152 -1.464 13.358 1.00 92.75 70 GLN A O 1
ATOM 590 N N . MET A 1 71 ? -14.208 -3.012 14.985 1.00 92.19 71 MET A N 1
ATOM 591 C CA . MET A 1 71 ? -14.468 -2.059 16.069 1.00 92.19 71 MET A CA 1
ATOM 592 C C . MET A 1 71 ? -13.276 -1.122 16.303 1.00 92.19 71 MET A C 1
ATOM 594 O O . MET A 1 71 ? -13.464 0.086 16.369 1.00 92.19 71 MET A O 1
ATOM 598 N N . GLU A 1 72 ? -12.053 -1.661 16.308 1.00 87.94 72 GLU A N 1
ATOM 599 C CA . GLU A 1 72 ? -10.819 -0.870 16.426 1.00 87.94 72 GLU A CA 1
ATOM 600 C C . GLU A 1 72 ? -10.680 0.139 15.276 1.00 87.94 72 GLU A C 1
ATOM 602 O O . GLU A 1 72 ? -10.341 1.300 15.496 1.00 87.94 72 GLU A O 1
ATOM 607 N N . LEU A 1 73 ? -11.000 -0.274 14.045 1.00 89.69 73 LEU A N 1
ATOM 608 C CA . LEU A 1 73 ? -10.958 0.613 12.887 1.00 89.69 73 LEU A CA 1
ATOM 609 C C . LEU A 1 73 ? -12.018 1.720 12.972 1.00 89.69 73 LEU A C 1
ATOM 611 O O . LEU A 1 73 ? -11.718 2.865 12.638 1.00 89.69 73 LEU A O 1
ATOM 615 N N . VAL A 1 74 ? -13.238 1.402 13.417 1.00 90.00 74 VAL A N 1
ATOM 616 C CA . VAL A 1 74 ? -14.307 2.397 13.614 1.00 90.00 74 VAL A CA 1
ATOM 617 C C . VAL A 1 74 ? -13.898 3.429 14.662 1.00 90.00 74 VAL A C 1
ATOM 619 O O . VAL A 1 74 ? -14.028 4.630 14.413 1.00 90.00 74 VAL A O 1
ATOM 622 N N . ASP A 1 75 ? -13.354 2.979 15.791 1.00 87.88 75 ASP A N 1
ATOM 623 C CA . ASP A 1 75 ? -12.882 3.859 16.858 1.00 87.88 75 ASP A CA 1
ATOM 624 C C . ASP A 1 75 ? -11.761 4.773 16.347 1.00 87.88 75 ASP A C 1
ATOM 626 O O . ASP A 1 75 ? -11.855 5.997 16.477 1.00 87.88 75 ASP A O 1
ATOM 630 N N . LEU A 1 76 ? -10.769 4.208 15.650 1.00 85.50 76 LEU A N 1
ATOM 631 C CA . LEU A 1 76 ? -9.666 4.957 15.047 1.00 85.50 76 LEU A CA 1
ATOM 632 C C . LEU A 1 76 ? -10.156 6.008 14.034 1.00 85.50 76 LEU A C 1
ATOM 634 O O . LEU A 1 76 ? -9.677 7.142 14.022 1.00 85.50 76 LEU A O 1
ATOM 638 N N . GLN A 1 77 ? -11.119 5.653 13.179 1.00 86.81 77 GLN A N 1
ATOM 639 C CA . GLN A 1 77 ? -11.655 6.543 12.144 1.00 86.81 77 GLN A CA 1
ATOM 640 C C . GLN A 1 77 ? -12.580 7.637 12.694 1.00 86.81 77 GLN A C 1
ATOM 642 O O . GLN A 1 77 ? -12.756 8.672 12.042 1.00 86.81 77 GLN A O 1
ATOM 647 N N . SER A 1 78 ? -13.167 7.428 13.874 1.00 85.94 78 SER A N 1
ATOM 648 C CA . SER A 1 78 ? -14.069 8.387 14.520 1.00 85.94 78 SER A CA 1
ATOM 649 C C . SER A 1 78 ? -13.354 9.662 15.005 1.00 85.94 78 SER A C 1
ATOM 651 O O . SER A 1 78 ? -13.976 10.722 15.122 1.00 85.94 78 SER A O 1
ATOM 653 N N . GLY A 1 79 ? -12.035 9.597 15.228 1.00 80.38 79 GLY A N 1
ATOM 654 C CA . GLY A 1 79 ? -11.216 10.706 15.714 1.00 80.38 79 GLY A CA 1
ATOM 655 C C . GLY A 1 79 ? -10.883 11.749 14.639 1.00 80.38 79 GLY A C 1
ATOM 656 O O . GLY A 1 79 ? -10.024 11.542 13.781 1.00 80.38 79 GLY A O 1
ATOM 657 N N . SER A 1 80 ? -11.487 12.938 14.720 1.00 68.38 80 SER A N 1
ATOM 658 C CA . SER A 1 80 ? -11.220 14.047 13.784 1.00 68.38 80 SER A CA 1
ATOM 659 C C . SER A 1 80 ? -9.779 14.586 13.854 1.00 68.38 80 SER A C 1
ATOM 661 O O . SER A 1 80 ? -9.212 14.950 12.824 1.00 68.38 80 SER A O 1
ATOM 663 N N . PHE A 1 81 ? -9.165 14.583 15.043 1.00 69.75 81 PHE A N 1
ATOM 664 C CA . PHE A 1 81 ? -7.769 14.989 15.267 1.00 69.75 81 PHE A CA 1
ATOM 665 C C . PHE A 1 81 ? -6.762 14.015 14.633 1.00 69.75 81 PHE A C 1
ATOM 667 O O . PHE A 1 81 ? -5.785 14.419 13.996 1.00 69.75 81 PHE A O 1
ATOM 674 N N . MET A 1 82 ? -7.042 12.720 14.756 1.00 66.44 82 MET A N 1
ATOM 675 C CA . MET A 1 82 ? -6.215 11.651 14.203 1.00 66.44 82 MET A CA 1
ATOM 676 C C . MET A 1 82 ? -6.240 11.666 12.671 1.00 66.44 82 MET A C 1
ATOM 678 O O . MET A 1 82 ? -5.198 11.525 12.028 1.00 66.44 82 MET A O 1
ATOM 682 N N . LYS A 1 83 ? -7.397 11.966 12.071 1.00 72.31 83 LYS A N 1
ATOM 683 C CA . LYS A 1 83 ? -7.527 12.143 10.620 1.00 72.31 83 LYS A CA 1
ATOM 684 C C . LYS A 1 83 ? -6.659 13.282 10.092 1.00 72.31 83 LYS A C 1
ATOM 686 O O . LYS A 1 83 ? -6.041 13.144 9.039 1.00 72.31 83 LYS A O 1
ATOM 691 N N . GLN A 1 84 ? -6.609 14.400 10.811 1.00 70.50 84 GLN A N 1
ATOM 692 C CA . GLN A 1 84 ? -5.807 15.554 10.413 1.00 70.50 84 GLN A CA 1
ATOM 693 C C . GLN A 1 84 ? -4.305 15.254 10.519 1.00 70.50 84 GLN A C 1
ATOM 695 O O . GLN A 1 84 ? -3.576 15.477 9.557 1.00 70.50 84 GLN A O 1
ATOM 700 N N . THR A 1 85 ? -3.874 14.633 11.620 1.00 69.50 85 THR A N 1
ATOM 701 C CA . THR A 1 85 ? -2.481 14.193 11.818 1.00 69.50 85 THR A CA 1
ATOM 702 C C . THR A 1 85 ? -2.029 13.198 10.740 1.00 69.50 85 THR A C 1
ATOM 704 O O . THR A 1 85 ? -0.907 13.285 10.247 1.00 69.50 85 THR A O 1
ATOM 707 N N . PHE A 1 86 ? -2.909 12.282 10.319 1.00 71.94 86 PHE A N 1
ATOM 708 C CA . PHE A 1 86 ? -2.630 11.359 9.217 1.00 71.94 86 PHE A CA 1
ATOM 709 C C . PHE A 1 86 ? -2.480 12.080 7.864 1.00 71.94 86 PHE A C 1
ATOM 711 O O . PHE A 1 86 ? -1.547 11.803 7.112 1.00 71.94 86 PHE A O 1
ATOM 718 N N . LEU A 1 87 ? -3.374 13.026 7.546 1.00 71.88 87 LEU A N 1
ATOM 719 C CA . LEU A 1 87 ? -3.330 13.789 6.289 1.00 71.88 87 LEU A CA 1
ATOM 720 C C . LEU A 1 87 ? -2.114 14.721 6.189 1.00 71.88 87 LEU A C 1
ATOM 722 O O . LEU A 1 87 ? -1.666 15.018 5.083 1.00 71.88 87 LEU A O 1
ATOM 726 N N . GLU A 1 88 ? -1.561 15.148 7.325 1.00 76.06 88 GLU A N 1
ATOM 727 C CA . GLU A 1 88 ? -0.307 15.908 7.397 1.00 76.06 88 GLU A CA 1
ATOM 728 C C . GLU A 1 88 ? 0.931 15.062 7.022 1.00 76.06 88 GLU A C 1
ATOM 730 O O . GLU A 1 88 ? 2.024 15.604 6.862 1.00 76.06 88 GLU A O 1
ATOM 735 N N . GLY A 1 89 ? 0.756 13.755 6.777 1.00 67.44 89 GLY A N 1
ATOM 736 C CA . GLY A 1 89 ? 1.712 12.899 6.067 1.00 67.44 89 GLY A CA 1
ATOM 737 C C . GLY A 1 89 ? 2.750 12.202 6.945 1.00 67.44 89 GLY A C 1
ATOM 738 O O . GLY A 1 89 ? 3.585 11.461 6.425 1.00 67.44 89 GLY A O 1
ATOM 739 N N . ASP A 1 90 ? 2.699 12.392 8.262 1.00 74.69 90 ASP A N 1
ATOM 740 C CA . ASP A 1 90 ? 3.611 11.739 9.199 1.00 74.69 90 ASP A CA 1
ATOM 741 C C . ASP A 1 90 ? 2.934 10.534 9.866 1.00 74.69 90 ASP A C 1
ATOM 743 O O . ASP A 1 90 ? 2.388 10.605 10.968 1.00 74.69 90 ASP A O 1
ATOM 747 N N . VAL A 1 91 ? 2.970 9.399 9.161 1.00 71.75 91 VAL A N 1
ATOM 748 C CA . VAL A 1 91 ? 2.427 8.116 9.637 1.00 71.75 91 VAL A CA 1
ATOM 749 C C . VAL A 1 91 ? 3.111 7.665 10.933 1.00 71.75 91 VAL A C 1
ATOM 751 O O . VAL A 1 91 ? 2.467 7.075 11.797 1.00 71.75 91 VAL A O 1
ATOM 754 N N . ILE A 1 92 ? 4.401 7.965 11.113 1.00 74.62 92 ILE A N 1
ATOM 755 C CA . ILE A 1 92 ? 5.131 7.601 12.335 1.00 74.62 92 ILE A CA 1
ATOM 756 C C . ILE A 1 92 ? 4.589 8.410 13.513 1.00 74.62 92 ILE A C 1
ATOM 758 O O . ILE A 1 92 ? 4.282 7.846 14.566 1.00 74.62 92 ILE A O 1
ATOM 762 N N . ARG A 1 93 ? 4.411 9.721 13.326 1.00 74.69 93 ARG A N 1
ATOM 763 C CA . ARG A 1 93 ? 3.814 10.588 14.340 1.00 74.69 93 ARG A CA 1
ATOM 764 C C . ARG A 1 93 ? 2.386 10.172 14.672 1.00 74.69 93 ARG A C 1
ATOM 766 O O . ARG A 1 93 ? 2.063 10.103 15.853 1.00 74.69 93 ARG A O 1
ATOM 773 N N . PHE A 1 94 ? 1.573 9.842 13.669 1.00 73.44 94 PHE A N 1
ATOM 774 C CA . PHE A 1 94 ? 0.209 9.343 13.855 1.00 73.44 94 PHE A CA 1
ATOM 775 C C . PHE A 1 94 ? 0.151 8.178 14.854 1.00 73.44 94 PHE A C 1
ATOM 777 O O . PHE A 1 94 ? -0.583 8.252 15.834 1.00 73.44 94 PHE A O 1
ATOM 784 N N . TYR A 1 95 ? 0.989 7.152 14.675 1.00 74.06 95 TYR A N 1
ATOM 785 C CA . TYR A 1 95 ? 1.024 6.021 15.604 1.00 74.06 95 TYR A CA 1
ATOM 786 C C . TYR A 1 95 ? 1.650 6.372 16.958 1.00 74.06 95 TYR A C 1
ATOM 788 O O . TYR A 1 95 ? 1.230 5.844 17.979 1.00 74.06 95 TYR A O 1
ATOM 796 N N . SER A 1 96 ? 2.620 7.287 17.009 1.00 76.19 96 SER A N 1
ATOM 797 C CA . SER A 1 96 ? 3.273 7.655 18.275 1.00 76.19 96 SER A CA 1
ATOM 798 C C . SER A 1 96 ? 2.354 8.357 19.287 1.00 76.19 96 SER A C 1
ATOM 800 O O . SER A 1 96 ? 2.577 8.246 20.493 1.00 76.19 96 SER A O 1
ATOM 802 N N . VAL A 1 97 ? 1.319 9.061 18.814 1.00 67.00 97 VAL A N 1
ATOM 803 C CA . VAL A 1 97 ? 0.372 9.773 19.686 1.00 67.00 97 VAL A CA 1
ATOM 804 C C . VAL A 1 97 ? -0.589 8.800 20.380 1.00 67.00 97 VAL A C 1
ATOM 806 O O . VAL A 1 97 ? -0.894 9.003 21.551 1.00 67.00 97 VAL A O 1
ATOM 809 N N . GLU A 1 98 ? -0.990 7.713 19.716 1.00 60.53 98 GLU A N 1
ATOM 810 C CA . GLU A 1 98 ? -1.901 6.698 20.278 1.00 60.53 98 GLU A CA 1
ATOM 811 C C . GLU A 1 98 ? -1.258 5.833 21.367 1.00 60.53 98 GLU A C 1
ATOM 813 O O . GLU A 1 98 ? -1.906 5.490 22.348 1.00 60.53 98 GLU A O 1
ATOM 818 N N . PHE A 1 99 ? 0.037 5.518 21.258 1.00 56.72 99 PHE A N 1
ATOM 819 C CA . PHE A 1 99 ? 0.738 4.682 22.250 1.00 56.72 99 PHE A CA 1
ATOM 820 C C . PHE A 1 99 ? 1.278 5.459 23.464 1.00 56.72 99 PHE A C 1
ATOM 822 O O . PHE A 1 99 ? 2.019 4.901 24.271 1.00 56.72 99 PHE A O 1
ATOM 829 N N . SER A 1 100 ? 0.951 6.749 23.585 1.00 53.03 100 SER A N 1
ATOM 830 C CA . SER A 1 100 ? 1.400 7.608 24.692 1.00 53.03 100 SER A CA 1
ATOM 831 C C . SER A 1 100 ? 0.407 7.678 25.869 1.00 53.03 100 SER A C 1
ATOM 833 O O . SER A 1 100 ? 0.618 8.483 26.779 1.00 53.03 100 SER A O 1
ATOM 835 N N . HIS A 1 101 ? -0.647 6.852 25.866 1.00 44.12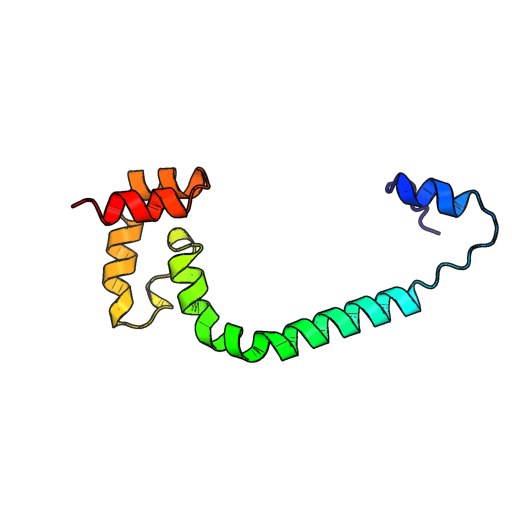 101 HIS A N 1
ATOM 836 C CA . HIS A 1 101 ? -1.633 6.731 26.947 1.00 44.12 101 HIS A CA 1
ATOM 837 C C . HIS A 1 101 ? -1.510 5.422 27.730 1.00 44.12 101 HIS A C 1
ATOM 839 O O . HIS A 1 101 ? -1.357 4.355 27.098 1.00 44.12 101 HIS A O 1
#

Foldseek 3Di:
DDDVPVDPVVVVVVVPPDDPPPVVVVVVVVVVVVVCCCVVCVVVVVCVLVCCCLLPLLVDDLVPDDPVCSVVSVVQNVDPVLVVVVVVPCSVVSVVVVVPD